Protein AF-A0A2N2RD60-F1 (afdb_monomer)

Radius of gyration: 21.31 Å; Cα contacts (8 Å, |Δi|>4): 171; chains: 1; bounding box: 40×40×61 Å

Secondary structure (DSSP, 8-state):
-TTTT-HHHHHHHHTTPPP----------PPPPPPPP-SSBEE-S-HHHHHHHHHTT-B-PPPPSSHHHHHHHPPTT---EE---TTHHHHHTT-HHHHHHHHHHHIIIIIHHHHHHBTTTBSEEEEEEEETTEEEEEEEEGGGGG-TTSPPPPHHHHHHHHHTT---

pLDDT: mean 85.83, std 12.03, range [46.44, 97.38]

Foldseek 3Di:
DPQPPDVVQVVCVVVVHHGPRDDDDDDDDDLDQDPADPFQAEEEPDVVSQVNCVSNVHHYHHADQAPVRVLVPDDPPGGYHYDDCLLVVCVVVVNPVSNVVSVVSCCVRYVVVCLVCALPSNQKDWDWDADPLGIDIDIDGSVCNPPPVDDDDPPVVVVVCSNVVPDD

Solvent-accessible surface area (backbone atoms only — not comparable to full-atom values): 10268 Å² total; per-residue (Å²): 116,83,45,66,77,29,69,69,3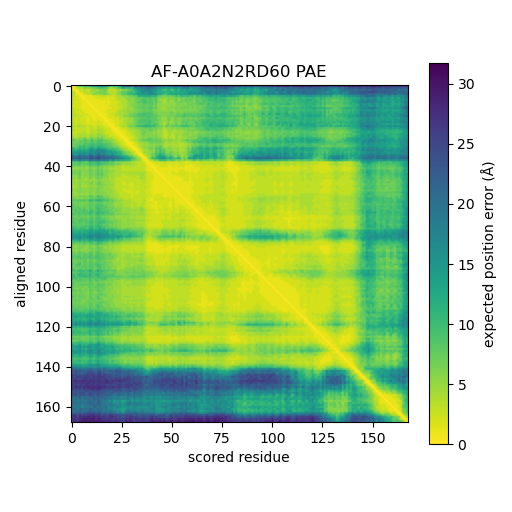1,56,51,30,46,76,72,74,38,82,65,76,58,78,84,88,86,75,90,84,74,81,85,73,89,59,69,84,71,88,42,67,26,35,28,27,82,47,68,66,61,35,51,52,23,53,71,45,74,31,51,52,50,70,49,63,90,29,48,66,56,45,67,68,74,56,60,94,89,66,46,62,44,74,59,86,61,77,60,50,62,27,58,78,68,71,33,64,67,60,33,53,52,43,49,53,48,46,39,63,38,38,54,59,54,42,68,70,33,47,48,64,87,34,57,67,49,77,50,77,50,80,52,99,54,45,72,48,75,47,80,49,46,32,74,53,78,71,52,80,82,65,77,82,77,58,67,68,59,54,55,47,36,34,67,69,68,56,85,130

Mean predicted aligned error: 8.29 Å

Sequence (168 aa):
MFLHGHPVNARRQAEGKPAVNSLWLWGGGPLAEVPAPQFSAVCSDNPLATGLALAAGIEAPPCPASLGTLLADSAPNDTPLILLDTLLPPVLYENSDDWRAAFAALERDWFVPLRAALGGKIESLTIVAPTIYGQLTWTLHGKDRWKFWRKSRPLQAMAKELAEGTPS

Nearest PDB structures (foldseek):
  4qvi-assembly1_A  TM=4.660E-01  e=9.846E+00  Thermus thermophilus
  8xgr-assembly1_R  TM=2.952E-01  e=2.947E+00  Homo sapiens
  8xvl-assembly1_R  TM=2.279E-01  e=2.595E+00  Acetivibrio thermocellus ATCC 27405

Structure (mmCIF, N/CA/C/O backbone):
data_AF-A0A2N2RD60-F1
#
_entry.id   AF-A0A2N2RD60-F1
#
loop_
_atom_site.group_PDB
_atom_site.id
_atom_site.type_symbol
_atom_site.label_atom_id
_atom_site.label_alt_id
_atom_site.label_comp_id
_atom_site.label_asym_id
_atom_site.label_entity_id
_atom_site.label_seq_id
_atom_site.pdbx_PDB_ins_code
_atom_site.Cartn_x
_atom_site.Cartn_y
_atom_site.Cartn_z
_atom_site.occupancy
_atom_site.B_iso_or_equiv
_atom_site.auth_seq_id
_atom_site.auth_comp_id
_atom_site.auth_asym_id
_atom_site.auth_atom_id
_atom_site.pdbx_PDB_model_num
ATOM 1 N N . MET A 1 1 ? 18.890 -20.045 -26.543 1.00 65.00 1 MET A N 1
ATOM 2 C CA . MET A 1 1 ? 19.043 -18.958 -25.548 1.00 65.00 1 MET A CA 1
ATOM 3 C C . MET A 1 1 ? 17.809 -18.057 -25.619 1.00 65.00 1 MET A C 1
ATOM 5 O O . MET A 1 1 ? 17.666 -17.329 -26.591 1.00 65.00 1 MET A O 1
ATOM 9 N N . PHE A 1 2 ? 16.882 -18.173 -24.660 1.00 79.06 2 PHE A N 1
ATOM 10 C CA . PHE A 1 2 ? 15.502 -17.656 -24.761 1.00 79.06 2 PHE A CA 1
ATOM 11 C C . PHE A 1 2 ? 15.397 -16.119 -24.853 1.00 79.06 2 PHE A C 1
ATOM 13 O O . PHE A 1 2 ? 14.630 -15.606 -25.660 1.00 79.06 2 PHE A O 1
ATOM 20 N N . LEU A 1 3 ? 16.209 -15.375 -24.091 1.00 86.31 3 LEU A N 1
ATOM 21 C CA . LEU A 1 3 ? 16.127 -13.905 -24.049 1.00 86.31 3 LEU A CA 1
ATOM 22 C C . LEU A 1 3 ? 16.928 -13.204 -25.157 1.00 86.31 3 LEU A C 1
ATOM 24 O O . LEU A 1 3 ? 16.567 -12.112 -25.591 1.00 86.31 3 LEU A O 1
ATOM 28 N N . HIS A 1 4 ? 18.010 -13.816 -25.638 1.00 79.44 4 HIS A N 1
ATOM 29 C CA . HIS A 1 4 ? 18.921 -13.185 -26.599 1.00 79.44 4 HIS A CA 1
ATOM 30 C C . HIS A 1 4 ? 18.263 -12.915 -27.957 1.00 79.44 4 HIS A C 1
ATOM 32 O O . HIS A 1 4 ? 18.416 -11.834 -28.509 1.00 79.44 4 HIS A O 1
ATOM 38 N N . GLY A 1 5 ? 17.507 -13.883 -28.481 1.00 84.75 5 GLY A N 1
ATOM 39 C CA . GLY A 1 5 ? 16.805 -13.760 -29.764 1.00 84.75 5 GLY A CA 1
ATOM 40 C C . GLY A 1 5 ? 15.416 -13.129 -29.663 1.00 84.75 5 GLY A C 1
ATOM 41 O O . GLY A 1 5 ? 14.647 -13.207 -30.616 1.00 84.75 5 GLY A O 1
ATOM 42 N N . HIS A 1 6 ? 15.050 -12.565 -28.509 1.00 92.19 6 HIS A N 1
ATOM 43 C CA . HIS A 1 6 ? 13.696 -12.071 -28.298 1.00 92.19 6 HIS A CA 1
ATOM 44 C C . HIS A 1 6 ? 13.433 -10.806 -29.146 1.00 92.19 6 HIS A C 1
ATOM 46 O O . HIS A 1 6 ? 14.238 -9.870 -29.083 1.00 92.19 6 HIS A O 1
ATOM 52 N N . PRO A 1 7 ? 12.302 -10.701 -29.879 1.00 94.12 7 PRO A N 1
ATOM 53 C CA . PRO A 1 7 ? 12.007 -9.555 -30.751 1.00 94.12 7 PRO A CA 1
ATOM 54 C C . PRO A 1 7 ? 12.066 -8.190 -30.051 1.00 94.12 7 PRO A C 1
ATOM 56 O O . PRO A 1 7 ? 12.450 -7.189 -30.653 1.00 94.12 7 PRO A O 1
ATOM 59 N N . VAL A 1 8 ? 11.749 -8.139 -28.750 1.00 93.88 8 VAL A N 1
ATOM 60 C CA . VAL A 1 8 ? 11.880 -6.906 -27.951 1.00 93.88 8 VAL A CA 1
ATOM 61 C C . VAL A 1 8 ? 13.337 -6.451 -27.847 1.00 93.88 8 VAL A C 1
ATOM 63 O O . VAL A 1 8 ? 13.588 -5.251 -27.924 1.00 93.88 8 VAL A O 1
ATOM 66 N N . ASN A 1 9 ? 14.296 -7.372 -27.713 1.00 94.44 9 ASN A N 1
ATOM 67 C CA . ASN A 1 9 ? 15.717 -7.025 -27.665 1.00 94.44 9 ASN A CA 1
ATOM 68 C C . ASN A 1 9 ? 16.228 -6.559 -29.029 1.00 94.44 9 ASN A C 1
ATOM 70 O O . ASN A 1 9 ? 16.928 -5.552 -29.074 1.00 94.44 9 ASN A O 1
ATOM 74 N N . ALA A 1 10 ? 15.792 -7.193 -30.123 1.00 92.88 10 ALA A N 1
ATOM 75 C CA . ALA A 1 10 ? 16.109 -6.732 -31.476 1.00 92.88 10 ALA A CA 1
ATOM 76 C C . ALA A 1 10 ? 15.610 -5.295 -31.719 1.00 92.88 10 ALA A C 1
ATOM 78 O O . ALA A 1 10 ? 16.365 -4.447 -32.190 1.00 92.88 10 ALA A O 1
ATOM 79 N N . ARG A 1 11 ? 14.368 -4.983 -31.314 1.00 95.06 11 ARG A N 1
ATOM 80 C CA . ARG A 1 11 ? 13.820 -3.618 -31.394 1.00 95.06 11 ARG A CA 1
ATOM 81 C C . ARG A 1 11 ? 14.593 -2.628 -30.519 1.00 95.06 11 ARG A C 1
ATOM 83 O O . ARG A 1 11 ? 14.941 -1.555 -30.991 1.00 95.06 11 ARG A O 1
ATOM 90 N N . ARG A 1 12 ? 14.896 -2.984 -29.264 1.00 95.25 12 ARG A N 1
ATOM 91 C CA . ARG A 1 12 ? 15.699 -2.132 -28.366 1.00 95.25 12 ARG A CA 1
ATOM 92 C C . ARG A 1 12 ? 17.058 -1.806 -28.980 1.00 95.25 12 ARG A C 1
ATOM 94 O O . ARG A 1 12 ? 17.441 -0.646 -28.986 1.00 95.25 12 ARG A O 1
ATOM 101 N N . GLN A 1 13 ? 17.739 -2.803 -29.538 1.00 94.75 13 GLN A N 1
ATOM 102 C CA . GLN A 1 13 ? 19.034 -2.620 -30.192 1.00 94.75 13 GLN A CA 1
ATOM 103 C C . GLN A 1 13 ? 18.932 -1.733 -31.437 1.00 94.75 13 GLN A C 1
ATOM 105 O O . GLN A 1 13 ? 19.771 -0.856 -31.613 1.00 94.75 13 GLN A O 1
ATOM 110 N N . ALA A 1 14 ? 17.887 -1.902 -32.256 1.00 95.88 14 ALA A N 1
ATOM 111 C CA . ALA A 1 14 ? 17.620 -1.018 -33.393 1.00 95.88 14 ALA A CA 1
ATOM 112 C C . ALA A 1 14 ? 17.364 0.442 -32.961 1.00 95.88 14 ALA A C 1
ATOM 114 O O . ALA A 1 14 ? 17.712 1.368 -33.685 1.00 95.88 14 ALA A O 1
ATOM 115 N N . GLU A 1 15 ? 16.815 0.654 -31.761 1.00 97.38 15 GLU A N 1
ATOM 116 C CA . GLU A 1 15 ? 16.635 1.969 -31.128 1.00 97.38 15 GLU A CA 1
ATOM 117 C C . GLU A 1 15 ? 17.883 2.459 -30.354 1.00 97.38 15 GLU A C 1
ATOM 119 O O . GLU A 1 15 ? 17.804 3.454 -29.634 1.00 97.38 15 GLU A O 1
ATOM 124 N N . GLY A 1 16 ? 19.023 1.759 -30.429 1.00 96.50 16 GLY A N 1
ATOM 125 C CA . GLY A 1 16 ? 20.247 2.096 -29.685 1.00 96.50 16 GLY A CA 1
ATOM 126 C C . GLY A 1 16 ? 20.179 1.832 -28.172 1.00 96.50 16 GLY A C 1
ATOM 127 O O . GLY A 1 16 ? 21.070 2.240 -27.429 1.00 96.50 16 GLY A O 1
ATOM 128 N N . LYS A 1 17 ? 19.136 1.148 -27.688 1.00 96.75 17 LYS A N 1
ATOM 129 C CA . LYS A 1 17 ? 18.953 0.782 -26.277 1.00 96.75 17 LYS A CA 1
ATOM 130 C C . LYS A 1 17 ? 19.657 -0.545 -25.962 1.00 96.75 17 LYS A C 1
ATOM 132 O O . LYS A 1 17 ? 19.640 -1.465 -26.782 1.00 96.75 17 LYS A O 1
ATOM 137 N N . PRO A 1 18 ? 20.197 -0.714 -24.742 1.00 93.88 18 PRO A N 1
ATOM 138 C CA . PRO A 1 18 ? 20.815 -1.972 -24.332 1.00 93.88 18 PRO A CA 1
ATOM 139 C C . PRO A 1 18 ? 19.789 -3.114 -24.282 1.00 93.88 18 PRO A C 1
ATOM 141 O O . PRO A 1 18 ? 18.634 -2.915 -23.878 1.00 93.88 18 PRO A O 1
ATOM 144 N N . ALA A 1 19 ? 20.217 -4.318 -24.671 1.00 94.06 19 ALA A N 1
ATOM 145 C CA . ALA A 1 19 ? 19.409 -5.531 -24.583 1.00 94.06 19 ALA A CA 1
ATOM 146 C C . ALA A 1 19 ? 19.216 -5.967 -23.120 1.00 94.06 19 ALA A C 1
ATOM 148 O O . ALA A 1 19 ? 20.125 -5.860 -22.302 1.00 94.06 19 ALA A O 1
ATOM 149 N N . VAL A 1 20 ? 18.037 -6.500 -22.805 1.00 93.12 20 VAL A N 1
ATOM 150 C CA . VAL A 1 20 ? 17.713 -7.144 -21.525 1.00 93.12 20 VAL A CA 1
ATOM 151 C C . VAL A 1 20 ? 17.772 -8.654 -21.751 1.00 93.12 20 VAL A C 1
ATOM 153 O O . VAL A 1 20 ? 16.776 -9.288 -22.095 1.00 93.12 20 VAL A O 1
ATOM 156 N N . ASN A 1 21 ? 18.974 -9.223 -21.686 1.00 92.81 21 ASN A N 1
ATOM 157 C CA . ASN A 1 21 ? 19.260 -10.600 -22.114 1.00 92.81 21 ASN A CA 1
ATOM 158 C C . ASN A 1 21 ? 19.785 -11.517 -20.995 1.00 92.81 21 ASN A C 1
ATOM 160 O O . ASN A 1 21 ? 20.110 -12.673 -21.270 1.00 92.81 21 ASN A O 1
ATOM 164 N N . SER A 1 22 ? 19.808 -11.023 -19.757 1.00 90.50 22 SER A N 1
ATOM 165 C CA . SER A 1 22 ? 20.277 -11.732 -18.566 1.00 90.50 22 SER A CA 1
ATOM 166 C C . SER A 1 22 ? 19.267 -11.578 -17.430 1.00 90.50 22 SER A C 1
ATOM 168 O O . SER A 1 22 ? 18.614 -10.541 -17.319 1.00 90.50 22 SER A O 1
ATOM 170 N N . LEU A 1 23 ? 19.151 -12.602 -16.582 1.00 91.38 23 LEU A N 1
ATOM 171 C CA . LEU A 1 23 ? 18.379 -12.556 -15.339 1.00 91.38 23 LEU A CA 1
ATOM 172 C C . LEU A 1 23 ? 19.348 -12.559 -14.160 1.00 91.38 23 LEU A C 1
ATOM 174 O O . LEU A 1 23 ? 20.214 -13.428 -14.079 1.00 91.38 23 LEU A O 1
ATOM 178 N N . TRP A 1 24 ? 19.182 -11.607 -13.246 1.00 92.44 24 TRP A N 1
ATOM 179 C CA . TRP A 1 24 ? 19.872 -11.601 -11.960 1.00 92.44 24 TRP A CA 1
ATOM 180 C C . TRP A 1 24 ? 18.899 -12.110 -10.897 1.00 92.44 24 TRP A C 1
ATOM 182 O O . TRP A 1 24 ? 18.070 -11.352 -10.399 1.00 92.44 24 TRP A O 1
ATOM 192 N N . LEU A 1 25 ? 18.941 -13.413 -10.613 1.00 93.12 25 LEU A N 1
ATOM 193 C CA . LEU A 1 25 ? 18.087 -14.034 -9.600 1.00 93.12 25 LEU A CA 1
ATOM 194 C C . LEU A 1 25 ? 18.738 -13.886 -8.224 1.00 93.12 25 LEU A C 1
ATOM 196 O O . LEU A 1 25 ? 19.900 -14.242 -8.037 1.00 93.12 25 LEU A O 1
ATOM 200 N N . TRP A 1 26 ? 17.984 -13.369 -7.262 1.00 94.50 26 TRP A N 1
ATOM 201 C CA . TRP A 1 26 ? 18.418 -13.165 -5.882 1.00 94.50 26 TRP A CA 1
ATOM 202 C C . TRP A 1 26 ? 17.211 -13.284 -4.942 1.00 94.50 26 TRP A C 1
ATOM 204 O O . TRP A 1 26 ? 16.072 -13.301 -5.404 1.00 94.50 26 TRP A O 1
ATOM 214 N N . GLY A 1 27 ? 17.454 -13.405 -3.632 1.00 88.56 27 GLY A N 1
ATOM 215 C CA . GLY A 1 27 ? 16.376 -13.511 -2.636 1.00 88.56 27 GLY A CA 1
ATOM 216 C C . GLY A 1 27 ? 15.659 -14.868 -2.608 1.00 88.56 27 GLY A C 1
ATOM 217 O O . GLY A 1 27 ? 14.515 -14.944 -2.175 1.00 88.56 27 GLY A O 1
ATOM 218 N N . GLY A 1 28 ? 16.306 -15.938 -3.081 1.00 90.56 28 GLY A N 1
ATOM 219 C CA . GLY A 1 28 ? 15.750 -17.290 -3.005 1.00 90.56 28 GLY A CA 1
ATOM 220 C C . GLY A 1 28 ? 15.679 -17.805 -1.564 1.00 90.56 28 GLY A C 1
ATOM 221 O O . GLY A 1 28 ? 16.607 -17.610 -0.782 1.00 90.56 28 GLY A O 1
ATOM 222 N N . GLY A 1 29 ? 14.594 -18.498 -1.232 1.00 89.31 29 GLY A N 1
ATOM 223 C CA . GLY A 1 29 ? 14.380 -19.118 0.071 1.00 89.31 29 GLY A CA 1
ATOM 224 C C . GLY A 1 29 ? 13.078 -19.921 0.088 1.00 89.31 29 GLY A C 1
ATOM 225 O O . GLY A 1 29 ? 12.241 -19.736 -0.800 1.00 89.31 29 GLY A O 1
ATOM 226 N N . PRO A 1 30 ? 12.904 -20.841 1.051 1.00 89.25 30 PRO A N 1
ATOM 227 C CA . PRO A 1 30 ? 11.634 -21.530 1.228 1.00 89.25 30 PRO A CA 1
ATOM 228 C C . PRO A 1 30 ? 10.556 -20.543 1.689 1.00 89.25 30 PRO A C 1
ATOM 230 O O . PRO A 1 30 ? 10.851 -19.572 2.389 1.00 89.25 30 PRO A O 1
ATOM 233 N N . LEU A 1 31 ? 9.300 -20.817 1.335 1.00 85.75 31 LEU A N 1
ATOM 234 C CA . LEU A 1 31 ? 8.177 -20.098 1.921 1.00 85.75 31 LEU A CA 1
ATOM 235 C C . LEU A 1 31 ? 8.061 -20.502 3.395 1.00 85.75 31 LEU A C 1
ATOM 237 O O . LEU A 1 31 ? 7.876 -21.681 3.698 1.00 85.75 31 LEU A O 1
ATOM 241 N N . ALA A 1 32 ? 8.223 -19.536 4.298 1.00 83.00 32 ALA A N 1
ATOM 242 C CA . ALA A 1 32 ? 8.042 -19.770 5.723 1.00 83.00 32 ALA A CA 1
ATOM 243 C C . ALA A 1 32 ? 6.562 -20.015 6.039 1.00 83.00 32 ALA A C 1
ATOM 245 O O . ALA A 1 32 ? 5.678 -19.469 5.376 1.00 83.00 32 ALA A O 1
ATOM 246 N N . GLU A 1 33 ? 6.300 -20.814 7.070 1.00 82.62 33 GLU A N 1
ATOM 247 C CA . GLU A 1 33 ? 4.950 -20.972 7.598 1.00 82.62 33 GLU A CA 1
ATOM 248 C C . GLU A 1 33 ? 4.482 -19.626 8.158 1.00 82.62 33 GLU A C 1
ATOM 250 O O . GLU A 1 33 ? 5.133 -19.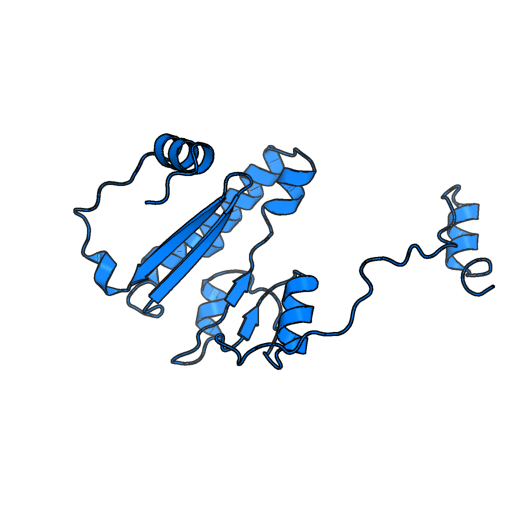035 9.027 1.00 82.62 33 GLU A O 1
ATOM 255 N N . VAL A 1 34 ? 3.388 -19.106 7.605 1.00 80.81 34 VAL A N 1
ATOM 256 C CA . VAL A 1 34 ? 2.841 -17.821 8.028 1.00 80.81 34 VAL A CA 1
ATOM 257 C C . VAL A 1 34 ? 1.861 -18.079 9.174 1.00 80.81 34 VAL A C 1
ATOM 259 O O . VAL A 1 34 ? 0.960 -18.906 9.019 1.00 80.81 34 VAL A O 1
ATOM 262 N N . PRO A 1 35 ? 2.023 -17.420 10.337 1.00 78.06 35 PRO A N 1
ATOM 263 C CA . PRO A 1 35 ? 1.094 -17.575 11.450 1.00 78.06 35 PRO A CA 1
ATOM 264 C C . PRO A 1 35 ? -0.324 -17.141 11.061 1.00 78.06 35 PRO A C 1
ATOM 266 O O . PRO A 1 35 ? -0.522 -16.409 10.091 1.00 78.06 35 PRO A O 1
ATOM 269 N N . ALA A 1 36 ? -1.306 -17.582 11.853 1.00 71.94 36 ALA A N 1
ATOM 270 C CA . ALA A 1 36 ? -2.714 -17.304 11.601 1.00 71.94 36 ALA A CA 1
ATOM 271 C C . ALA A 1 36 ? -2.969 -15.801 11.348 1.00 71.94 36 ALA A C 1
ATOM 273 O O . ALA A 1 36 ? -2.428 -14.952 12.070 1.00 71.94 36 ALA A O 1
ATOM 274 N N . PRO A 1 37 ? -3.791 -15.470 10.340 1.00 75.19 37 PRO A N 1
ATOM 275 C CA . PRO A 1 37 ? -3.984 -14.097 9.911 1.00 75.19 37 PRO A CA 1
ATOM 276 C C . PRO A 1 37 ? -4.680 -13.262 10.990 1.00 75.19 37 PRO A C 1
ATOM 278 O O . PRO A 1 37 ? -5.703 -13.658 11.543 1.00 75.19 37 PRO A O 1
ATOM 281 N N . GLN A 1 38 ? -4.111 -12.091 11.290 1.00 85.31 38 GLN A N 1
ATOM 282 C CA . GLN A 1 38 ? -4.675 -11.120 12.242 1.00 85.31 38 GLN A CA 1
ATOM 283 C C . GLN A 1 38 ? -5.587 -10.084 11.567 1.00 85.31 38 GLN A C 1
ATOM 285 O O . GLN A 1 38 ? -6.327 -9.372 12.246 1.00 85.31 38 GLN A O 1
ATOM 290 N N . PHE A 1 39 ? -5.514 -9.989 10.239 1.00 92.19 39 PHE A N 1
ATOM 291 C CA . PHE A 1 39 ? -6.211 -8.997 9.427 1.00 92.19 39 PHE A CA 1
ATOM 292 C C . PHE A 1 39 ? -7.244 -9.681 8.538 1.00 92.19 39 PHE A C 1
ATOM 294 O O . PHE A 1 39 ? -6.987 -10.776 8.035 1.00 92.19 39 PHE A O 1
ATOM 301 N N . SER A 1 40 ? -8.387 -9.028 8.319 1.00 93.31 40 SER A N 1
ATOM 302 C CA . SER A 1 40 ? -9.422 -9.542 7.410 1.00 93.31 40 SER A CA 1
ATOM 303 C C . SER A 1 40 ? -9.014 -9.444 5.935 1.00 93.31 40 SER A C 1
ATOM 305 O O . SER A 1 40 ? -9.378 -10.304 5.141 1.00 93.31 40 SER A O 1
ATOM 307 N N . ALA A 1 41 ? -8.220 -8.430 5.584 1.00 94.56 41 ALA A N 1
ATOM 308 C CA . ALA A 1 41 ? -7.654 -8.214 4.255 1.00 94.56 41 ALA A CA 1
ATOM 309 C C . ALA A 1 41 ? -6.335 -7.429 4.353 1.00 94.56 41 ALA A C 1
ATOM 311 O O . ALA A 1 41 ? -6.081 -6.751 5.353 1.00 94.56 41 ALA A O 1
ATOM 312 N N . VAL A 1 42 ? -5.512 -7.481 3.305 1.00 95.56 42 VAL A N 1
ATOM 313 C CA . VAL A 1 42 ? -4.335 -6.614 3.137 1.00 95.56 42 VAL A CA 1
ATOM 314 C C . VAL A 1 42 ? -4.488 -5.812 1.849 1.00 95.56 42 VAL A C 1
ATOM 316 O O . VAL A 1 42 ? -4.271 -6.336 0.761 1.00 95.56 42 VAL A O 1
ATOM 319 N N . CYS A 1 43 ? -4.830 -4.531 1.958 1.00 96.25 43 CYS A N 1
ATOM 320 C CA . CYS A 1 43 ? -4.998 -3.663 0.795 1.00 96.25 43 CYS A CA 1
ATOM 321 C C . CYS A 1 43 ? -3.696 -2.903 0.520 1.00 96.25 43 CYS A C 1
ATOM 323 O O . CYS A 1 43 ? -3.268 -2.071 1.330 1.00 96.25 43 CYS A O 1
ATOM 325 N N . SER A 1 44 ? -3.047 -3.192 -0.608 1.00 95.69 44 SER A N 1
ATOM 326 C CA . SER A 1 44 ? -1.801 -2.531 -1.001 1.00 95.69 44 SER A CA 1
ATOM 327 C C . SER A 1 44 ? -1.484 -2.734 -2.478 1.00 95.69 44 SER A C 1
ATOM 329 O O . SER A 1 44 ? -1.797 -3.779 -3.043 1.00 95.69 44 SER A O 1
ATOM 331 N N . ASP A 1 45 ? -0.771 -1.770 -3.059 1.00 94.44 45 ASP A N 1
ATOM 332 C CA . ASP A 1 45 ? -0.142 -1.907 -4.378 1.00 94.44 45 ASP A CA 1
ATOM 333 C C . ASP A 1 45 ? 1.313 -2.407 -4.268 1.00 94.44 45 ASP A C 1
ATOM 335 O O . ASP A 1 45 ? 2.003 -2.598 -5.273 1.00 94.44 45 ASP A O 1
ATOM 339 N N . ASN A 1 46 ? 1.798 -2.637 -3.042 1.00 95.12 46 ASN A N 1
ATOM 340 C CA . ASN A 1 46 ? 3.137 -3.135 -2.786 1.00 95.12 46 ASN A CA 1
ATOM 341 C C . ASN A 1 46 ? 3.212 -4.654 -3.039 1.00 95.12 46 ASN A C 1
ATOM 343 O O . ASN A 1 46 ? 2.595 -5.429 -2.300 1.00 95.12 46 ASN A O 1
ATOM 347 N N . PRO A 1 47 ? 4.031 -5.120 -3.999 1.00 94.44 47 PRO A N 1
ATOM 348 C CA . PRO A 1 47 ? 4.050 -6.528 -4.393 1.00 94.44 47 PRO A CA 1
ATOM 349 C C . PRO A 1 47 ? 4.507 -7.470 -3.273 1.00 94.44 47 PRO A C 1
ATOM 351 O O . PRO A 1 47 ? 4.086 -8.626 -3.242 1.00 94.44 47 PRO A O 1
ATOM 354 N N . LEU A 1 48 ? 5.346 -7.000 -2.341 1.00 92.25 48 LEU A N 1
ATOM 355 C CA . LEU A 1 48 ? 5.772 -7.805 -1.197 1.00 92.25 48 LEU A CA 1
ATOM 356 C C . LEU A 1 48 ? 4.618 -8.005 -0.210 1.00 92.25 48 LEU A C 1
ATOM 358 O O . LEU A 1 48 ? 4.394 -9.126 0.241 1.00 92.25 48 LEU A O 1
ATOM 362 N N . ALA A 1 49 ? 3.865 -6.946 0.096 1.00 93.62 49 ALA A N 1
ATOM 363 C CA . ALA A 1 49 ? 2.704 -7.038 0.979 1.00 93.62 49 ALA A CA 1
ATOM 364 C C . ALA A 1 49 ? 1.617 -7.942 0.382 1.00 93.62 49 ALA A C 1
ATOM 366 O O . ALA A 1 49 ? 1.116 -8.827 1.074 1.00 93.62 49 ALA A O 1
ATOM 367 N N . THR A 1 50 ? 1.324 -7.788 -0.914 1.00 94.94 50 THR A N 1
ATOM 368 C CA . THR A 1 50 ? 0.400 -8.667 -1.643 1.00 94.94 50 THR A CA 1
ATOM 369 C C . THR A 1 50 ? 0.872 -10.122 -1.604 1.00 94.94 50 THR A C 1
ATOM 371 O O . THR A 1 50 ? 0.093 -11.013 -1.280 1.00 94.94 50 THR A O 1
ATOM 374 N N . GLY A 1 51 ? 2.154 -10.383 -1.879 1.00 92.88 51 GLY A N 1
ATOM 375 C CA . GLY A 1 51 ? 2.713 -11.737 -1.846 1.00 92.88 51 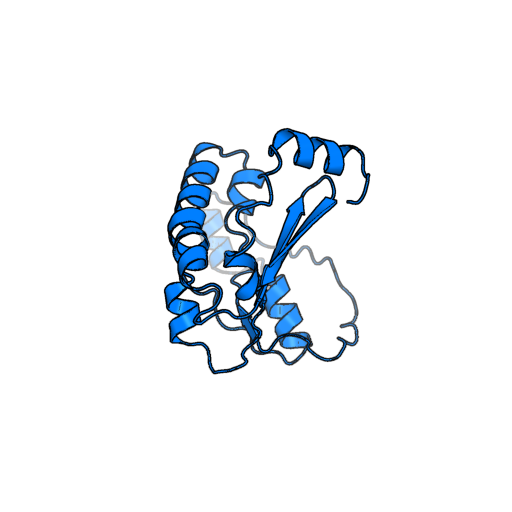GLY A CA 1
ATOM 376 C C . GLY A 1 51 ? 2.626 -12.394 -0.465 1.00 92.88 51 GLY A C 1
ATOM 377 O O . GLY A 1 51 ? 2.273 -13.569 -0.367 1.00 92.88 51 GLY A O 1
ATOM 378 N N . LEU A 1 52 ? 2.891 -11.636 0.604 1.00 91.44 52 LEU A N 1
ATOM 379 C CA . LEU A 1 52 ? 2.774 -12.117 1.984 1.00 91.44 52 LEU A CA 1
ATOM 380 C C . LEU A 1 52 ? 1.322 -12.392 2.383 1.00 91.44 52 LEU A C 1
ATOM 382 O O . LEU A 1 52 ? 1.059 -13.402 3.028 1.00 91.44 52 LEU A O 1
ATOM 386 N N . ALA A 1 53 ? 0.381 -11.539 1.973 1.00 93.31 53 ALA A N 1
ATOM 387 C CA . ALA A 1 53 ? -1.042 -11.757 2.208 1.00 93.31 53 ALA A CA 1
ATOM 388 C C . ALA A 1 53 ? -1.531 -13.045 1.531 1.00 93.31 53 ALA A C 1
ATOM 390 O O . ALA A 1 53 ? -2.138 -13.892 2.185 1.00 93.31 53 ALA A O 1
ATOM 391 N N . LEU A 1 54 ? -1.166 -13.251 0.261 1.00 92.44 54 LEU A N 1
ATOM 392 C CA . LEU A 1 54 ? -1.494 -14.473 -0.477 1.00 92.44 54 LEU A CA 1
ATOM 393 C C . LEU A 1 54 ? -0.871 -15.720 0.164 1.00 92.44 54 LEU A C 1
ATOM 395 O O . LEU A 1 54 ? -1.543 -16.741 0.296 1.00 92.44 54 LEU A O 1
ATOM 399 N N . ALA A 1 55 ? 0.386 -15.637 0.608 1.00 90.94 55 ALA A N 1
ATOM 400 C CA . ALA A 1 55 ? 1.047 -16.722 1.333 1.00 90.94 55 ALA A CA 1
ATOM 401 C C . ALA A 1 55 ? 0.377 -17.042 2.681 1.00 90.94 55 ALA A C 1
ATOM 403 O O . ALA A 1 55 ? 0.407 -18.189 3.122 1.00 90.94 55 ALA A O 1
ATOM 404 N N . ALA A 1 56 ? -0.240 -16.043 3.315 1.00 90.94 56 ALA A N 1
ATOM 405 C CA . ALA A 1 56 ? -1.003 -16.174 4.553 1.00 90.94 56 ALA A CA 1
ATOM 406 C C . ALA A 1 56 ? -2.459 -16.635 4.341 1.00 90.94 56 ALA A C 1
ATOM 408 O O . ALA A 1 56 ? -3.188 -16.809 5.317 1.00 90.94 56 ALA A O 1
ATOM 409 N N . GLY A 1 57 ? -2.912 -16.787 3.089 1.00 91.44 57 GLY A N 1
ATOM 410 C CA . GLY A 1 57 ? -4.316 -17.061 2.768 1.00 91.44 57 GLY A CA 1
ATOM 411 C C . GLY A 1 57 ? -5.264 -15.886 3.047 1.00 91.44 57 GLY A C 1
ATOM 412 O O . GLY A 1 57 ? -6.457 -16.108 3.238 1.00 91.44 57 GLY A O 1
ATOM 413 N N . ILE A 1 58 ? -4.746 -14.655 3.094 1.00 93.62 58 ILE A N 1
ATOM 414 C CA . ILE A 1 58 ? -5.514 -13.420 3.291 1.00 93.62 58 ILE A CA 1
ATOM 415 C C . ILE A 1 58 ? -5.854 -12.810 1.928 1.00 93.62 58 ILE A C 1
ATOM 417 O O . ILE A 1 58 ? -5.030 -12.817 1.010 1.00 93.62 58 ILE A O 1
ATOM 421 N N . GLU A 1 59 ? -7.052 -12.241 1.799 1.00 94.00 59 GLU A N 1
ATOM 422 C CA . GLU A 1 59 ? -7.427 -11.479 0.609 1.00 94.00 59 GLU A CA 1
ATOM 423 C C . GLU A 1 59 ? -6.532 -10.240 0.445 1.00 94.00 59 GLU A C 1
ATOM 425 O O . GLU A 1 59 ? -6.272 -9.507 1.402 1.00 94.00 59 GLU A O 1
ATOM 430 N N . ALA A 1 60 ? -6.067 -10.000 -0.782 1.00 95.44 60 ALA A N 1
ATOM 431 C CA . ALA A 1 60 ? -5.163 -8.901 -1.104 1.00 95.44 60 ALA A CA 1
ATOM 432 C C . ALA A 1 60 ? -5.753 -7.988 -2.194 1.00 95.44 60 ALA A C 1
ATOM 434 O O . ALA A 1 60 ? -5.285 -8.018 -3.338 1.00 95.44 60 ALA A O 1
ATOM 435 N N . PRO A 1 61 ? -6.822 -7.228 -1.891 1.00 94.62 61 PRO A N 1
ATOM 436 C CA . PRO A 1 61 ? -7.422 -6.325 -2.863 1.00 94.62 61 PRO A CA 1
ATOM 437 C C . PRO A 1 61 ? -6.481 -5.140 -3.173 1.00 94.62 61 PRO A C 1
ATOM 439 O O . PRO A 1 61 ? -5.580 -4.835 -2.381 1.00 94.62 61 PRO A O 1
ATOM 442 N N . PRO A 1 62 ? -6.685 -4.440 -4.305 1.00 92.94 62 PRO A N 1
ATOM 443 C CA . PRO A 1 62 ? -5.939 -3.224 -4.627 1.00 92.94 62 PRO A CA 1
ATOM 444 C C . PRO A 1 62 ? -6.023 -2.174 -3.517 1.00 92.94 62 PRO A C 1
ATOM 446 O O . PRO A 1 62 ? -7.001 -2.126 -2.761 1.00 92.94 62 PRO A O 1
ATOM 449 N N . CYS A 1 63 ? -5.020 -1.299 -3.432 1.00 94.25 63 CYS A N 1
ATOM 450 C CA . CYS A 1 63 ? -5.057 -0.224 -2.452 1.00 94.25 63 CYS A CA 1
ATOM 451 C C . CYS A 1 63 ? -6.239 0.726 -2.739 1.00 94.25 63 CYS A C 1
ATOM 453 O O . CYS A 1 63 ? -6.382 1.210 -3.867 1.00 94.25 63 CYS A O 1
ATOM 455 N N . PRO A 1 64 ? -7.111 1.022 -1.758 1.00 94.62 64 PRO A N 1
ATOM 456 C CA . PRO A 1 64 ? -8.194 1.976 -1.964 1.00 94.62 64 PRO A CA 1
ATOM 457 C C . PRO A 1 64 ? -7.631 3.384 -2.200 1.00 94.62 64 PRO A C 1
ATOM 459 O O . PRO A 1 64 ? -6.665 3.804 -1.566 1.00 94.62 64 PRO A O 1
ATOM 462 N N . ALA A 1 65 ? -8.281 4.161 -3.067 1.00 93.50 65 ALA A N 1
ATOM 463 C CA . ALA A 1 65 ? -7.828 5.516 -3.395 1.00 93.50 65 ALA A CA 1
ATOM 464 C C . ALA A 1 65 ? -7.938 6.505 -2.215 1.00 93.50 65 ALA A C 1
ATOM 466 O O . ALA A 1 65 ? -7.256 7.526 -2.189 1.00 93.50 65 ALA A O 1
ATOM 467 N N . SER A 1 66 ? -8.821 6.233 -1.252 1.00 95.50 66 SER A N 1
ATOM 468 C CA . SER A 1 66 ? -9.075 7.098 -0.097 1.00 95.50 66 SER A CA 1
ATOM 469 C C . SER A 1 66 ? -9.648 6.318 1.086 1.00 95.50 66 SER A C 1
ATOM 471 O O . SER A 1 66 ? -10.154 5.199 0.940 1.00 95.50 66 SER A O 1
ATOM 473 N N . LEU A 1 67 ? -9.691 6.955 2.258 1.00 93.81 67 LEU A N 1
ATOM 474 C CA . LEU A 1 67 ? -10.414 6.399 3.400 1.00 93.81 67 LEU A CA 1
ATOM 475 C C . LEU A 1 67 ? -11.917 6.249 3.107 1.00 93.81 67 LEU A C 1
ATOM 477 O O . LEU A 1 67 ? -12.553 5.303 3.563 1.00 93.81 67 LEU A O 1
ATOM 481 N N . GLY A 1 68 ? -12.497 7.175 2.339 1.00 93.06 68 GLY A N 1
ATOM 482 C CA . GLY A 1 68 ? -13.919 7.147 1.994 1.00 93.06 68 GLY A CA 1
ATOM 483 C C . GLY A 1 68 ? -14.306 5.900 1.199 1.00 93.06 68 GLY A C 1
ATOM 484 O O . GLY A 1 68 ? -15.313 5.274 1.517 1.00 93.06 68 GLY A O 1
ATOM 485 N N . THR A 1 69 ? -13.479 5.519 0.220 1.00 94.00 69 THR A N 1
ATOM 486 C CA . THR A 1 69 ? -13.668 4.292 -0.572 1.00 94.00 69 THR A CA 1
ATOM 487 C C . THR A 1 69 ? -13.504 3.043 0.286 1.00 94.00 69 THR A C 1
ATOM 489 O O . THR A 1 69 ? -14.357 2.167 0.238 1.00 94.00 69 THR A O 1
ATOM 492 N N . LEU A 1 70 ? -12.491 3.007 1.163 1.00 93.56 70 LEU A N 1
ATOM 493 C CA . LEU A 1 70 ? -12.310 1.891 2.095 1.00 93.56 70 LEU A CA 1
ATOM 494 C C . LEU A 1 70 ? -13.562 1.678 2.959 1.00 93.56 70 LEU A C 1
ATOM 496 O O . LEU A 1 70 ? -14.091 0.576 3.044 1.00 93.56 70 LEU A O 1
ATOM 500 N N . LEU A 1 71 ? -14.068 2.749 3.572 1.00 91.38 71 LEU A N 1
ATOM 501 C CA . LEU A 1 71 ? -15.230 2.704 4.465 1.00 91.38 71 LEU A CA 1
ATOM 502 C C . LEU A 1 71 ? -16.576 2.503 3.749 1.00 91.38 71 LEU A C 1
ATOM 504 O O . LEU A 1 71 ? -17.601 2.381 4.429 1.00 91.38 71 LEU A O 1
ATOM 508 N N . ALA A 1 72 ? -16.611 2.583 2.419 1.00 90.75 72 ALA A N 1
ATOM 509 C CA . ALA A 1 72 ? -17.792 2.262 1.624 1.00 90.75 72 ALA A CA 1
ATOM 510 C C . ALA A 1 72 ? -17.882 0.754 1.354 1.00 90.75 72 ALA A C 1
ATOM 512 O O . ALA A 1 72 ? -18.981 0.209 1.410 1.00 90.75 72 ALA A O 1
ATOM 513 N N . ASP A 1 73 ? -16.732 0.108 1.146 1.00 87.56 73 ASP A N 1
ATOM 514 C CA . ASP A 1 73 ? -16.639 -1.314 0.800 1.00 87.56 73 ASP A CA 1
ATOM 515 C C . ASP A 1 73 ? -16.455 -2.228 2.028 1.00 87.56 73 ASP A C 1
ATOM 517 O O . ASP A 1 73 ? -16.645 -3.437 1.929 1.00 87.56 73 ASP A O 1
ATOM 521 N N . SER A 1 74 ? -16.113 -1.664 3.193 1.00 87.12 74 SER A N 1
ATOM 522 C CA . SER A 1 74 ? -15.880 -2.431 4.428 1.00 87.12 74 SER A CA 1
ATOM 523 C C . SER A 1 74 ? -17.173 -2.990 5.037 1.00 87.12 74 SER A C 1
ATOM 525 O O . SER A 1 74 ? -18.164 -2.270 5.210 1.00 87.12 74 SER A O 1
ATOM 527 N N . ALA A 1 75 ? -17.131 -4.251 5.462 1.00 85.06 75 ALA A N 1
ATOM 528 C CA . ALA A 1 75 ? -18.173 -4.902 6.243 1.00 85.06 75 ALA A CA 1
ATOM 529 C C . ALA A 1 75 ? -18.045 -4.593 7.754 1.00 85.06 75 ALA A C 1
ATOM 531 O O . ALA A 1 75 ? -16.991 -4.167 8.241 1.00 85.06 75 ALA A O 1
ATOM 532 N N . PRO A 1 76 ? -19.118 -4.796 8.547 1.00 78.81 76 PRO A N 1
ATOM 533 C CA . PRO A 1 76 ? -19.036 -4.686 10.001 1.00 78.81 76 PRO A CA 1
ATOM 534 C C . PRO A 1 76 ? -17.992 -5.656 10.581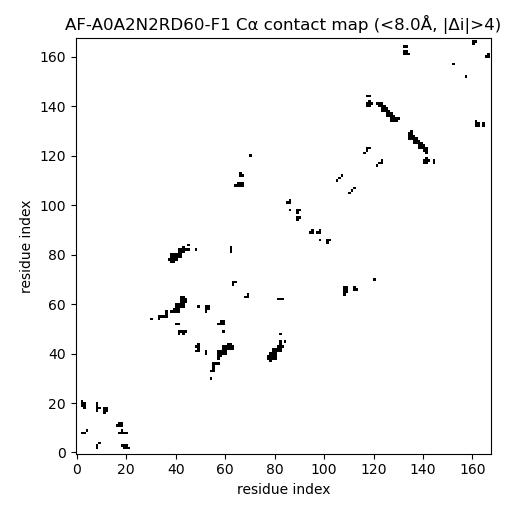 1.00 78.81 76 PRO A C 1
ATOM 536 O O . PRO A 1 76 ? -18.029 -6.844 10.277 1.00 78.81 76 PRO A O 1
ATOM 539 N N . ASN A 1 77 ? -17.133 -5.158 11.479 1.00 82.94 77 ASN A N 1
ATOM 540 C CA . ASN A 1 77 ? -16.023 -5.880 12.131 1.00 82.94 77 ASN A CA 1
ATOM 541 C C . ASN A 1 77 ? -14.810 -6.213 11.245 1.00 82.94 77 ASN A C 1
ATOM 543 O O . ASN A 1 77 ? -13.944 -6.969 11.688 1.00 82.94 77 ASN A O 1
ATOM 547 N N . ASP A 1 78 ? -14.703 -5.635 10.048 1.00 90.00 78 ASP A N 1
ATOM 548 C CA . ASP A 1 78 ? -13.485 -5.762 9.250 1.00 90.00 78 ASP A CA 1
ATOM 549 C C . ASP A 1 78 ? -12.282 -5.106 9.945 1.00 90.00 78 ASP A C 1
ATOM 551 O O . ASP A 1 78 ? -12.357 -3.993 10.475 1.00 90.00 78 ASP A O 1
ATOM 555 N N . THR A 1 79 ? -11.143 -5.797 9.900 1.00 92.44 79 THR A N 1
ATOM 556 C CA . THR A 1 79 ? -9.850 -5.343 10.426 1.00 92.44 79 THR A CA 1
ATOM 557 C C . THR A 1 79 ? -8.784 -5.367 9.324 1.00 92.44 79 THR A C 1
ATOM 559 O O . THR A 1 79 ? -7.810 -6.121 9.415 1.00 92.44 79 THR A O 1
ATOM 562 N N . PRO A 1 80 ? -8.945 -4.578 8.244 1.00 94.62 80 PRO A N 1
ATOM 563 C CA . PRO A 1 80 ? -8.013 -4.612 7.130 1.00 94.62 80 PRO A CA 1
ATOM 564 C C . PRO A 1 80 ? -6.691 -3.934 7.503 1.00 94.62 80 PRO A C 1
ATOM 566 O O . PRO A 1 80 ? -6.662 -2.913 8.197 1.00 94.62 80 PRO A O 1
ATOM 569 N N . LEU A 1 81 ? -5.588 -4.472 6.988 1.00 95.19 81 LEU A N 1
ATOM 570 C CA . LEU A 1 81 ? -4.297 -3.796 6.960 1.00 95.19 81 LEU A CA 1
ATOM 571 C C . LEU A 1 81 ? -4.186 -2.996 5.663 1.00 95.19 81 LEU A C 1
ATOM 573 O O . LEU A 1 81 ? -4.253 -3.564 4.576 1.00 95.19 81 LEU A O 1
ATOM 577 N N . ILE A 1 82 ? -3.958 -1.690 5.776 1.00 96.00 82 ILE A N 1
ATOM 578 C CA . ILE A 1 82 ? -3.689 -0.823 4.627 1.00 96.00 82 ILE A CA 1
ATOM 579 C C . ILE A 1 82 ? -2.215 -0.433 4.642 1.00 96.00 82 ILE A C 1
ATOM 581 O O . ILE A 1 82 ? -1.747 0.163 5.615 1.00 96.00 82 ILE A O 1
ATOM 585 N N . LEU A 1 83 ? -1.492 -0.729 3.562 1.00 95.81 83 LEU A N 1
ATOM 586 C CA . LEU A 1 83 ? -0.109 -0.287 3.390 1.00 95.81 83 LEU A CA 1
ATOM 587 C C . LEU A 1 83 ? -0.040 0.817 2.333 1.00 95.81 83 LEU A C 1
ATOM 589 O O . LEU A 1 83 ? -0.225 0.560 1.144 1.00 95.81 83 LEU A O 1
ATOM 593 N N . LEU A 1 84 ? 0.268 2.030 2.797 1.00 95.38 84 LEU A N 1
ATOM 594 C CA . LEU A 1 84 ? 0.466 3.221 1.976 1.00 95.38 84 LEU A CA 1
ATOM 595 C C . LEU A 1 84 ? 1.964 3.526 1.880 1.00 95.38 84 LEU A C 1
ATOM 597 O O . LEU A 1 84 ? 2.569 3.991 2.844 1.00 95.38 84 LEU A O 1
ATOM 601 N N . ASP A 1 85 ? 2.563 3.282 0.718 1.00 93.19 85 ASP A N 1
ATOM 602 C CA . ASP A 1 85 ? 3.985 3.520 0.441 1.00 93.19 85 ASP A CA 1
ATOM 603 C C . ASP A 1 85 ? 4.217 4.663 -0.563 1.00 93.19 85 ASP A C 1
ATOM 605 O O . ASP A 1 85 ? 5.327 4.859 -1.050 1.00 93.19 85 ASP A O 1
ATOM 609 N N . THR A 1 86 ? 3.199 5.493 -0.809 1.00 93.06 86 THR A N 1
ATOM 610 C CA . THR A 1 86 ? 3.235 6.617 -1.766 1.00 93.06 86 THR A CA 1
ATOM 611 C C . THR A 1 86 ? 4.318 7.657 -1.471 1.00 93.06 86 THR A C 1
ATOM 613 O O . THR A 1 86 ? 4.783 8.340 -2.382 1.00 93.06 86 THR A O 1
ATOM 616 N N . LEU A 1 87 ? 4.752 7.774 -0.212 1.00 92.62 87 LEU A N 1
ATOM 617 C CA . LEU A 1 87 ? 5.841 8.668 0.190 1.00 92.62 87 LEU A CA 1
ATOM 618 C C . LEU A 1 87 ? 7.235 8.067 -0.036 1.00 92.62 87 LEU A C 1
ATOM 620 O O . LEU A 1 87 ? 8.212 8.811 -0.015 1.00 92.62 87 LEU A O 1
ATOM 624 N N . LEU A 1 88 ? 7.357 6.753 -0.246 1.00 91.38 88 LEU A N 1
ATOM 625 C CA . LEU A 1 88 ? 8.653 6.084 -0.352 1.00 91.38 88 LEU A CA 1
ATOM 626 C C . LEU A 1 88 ? 9.398 6.433 -1.656 1.00 91.38 88 LEU A C 1
ATOM 628 O O . LEU A 1 88 ? 10.556 6.843 -1.554 1.00 91.38 88 LEU A O 1
ATOM 632 N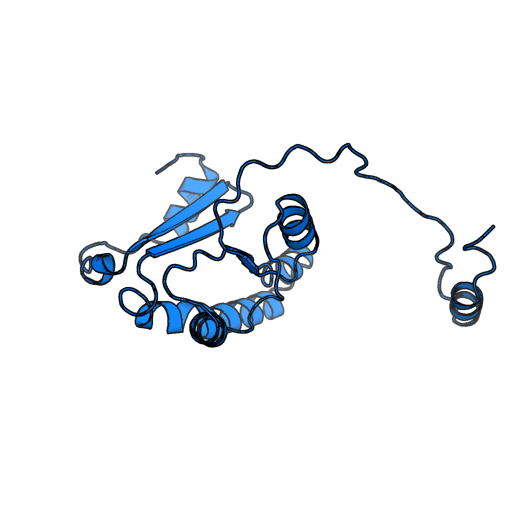 N . PRO A 1 89 ? 8.794 6.348 -2.862 1.00 92.94 89 PRO A N 1
ATOM 633 C CA . PRO A 1 89 ? 9.485 6.715 -4.096 1.00 92.94 89 PRO A CA 1
ATOM 634 C C . PRO A 1 89 ? 10.093 8.129 -4.085 1.00 92.94 89 PRO A C 1
ATOM 636 O O . PRO A 1 89 ? 11.288 8.239 -4.357 1.00 92.94 89 PRO A O 1
ATOM 639 N N . PRO A 1 90 ? 9.366 9.211 -3.731 1.00 94.06 90 PRO A N 1
ATOM 640 C CA . PRO A 1 90 ? 9.961 10.545 -3.749 1.00 94.06 90 PRO A CA 1
ATOM 641 C C . PRO A 1 90 ? 11.075 10.722 -2.706 1.00 94.06 90 PRO A C 1
ATOM 643 O O . PRO A 1 90 ? 11.996 11.493 -2.953 1.00 94.06 90 PRO A O 1
ATOM 646 N N . VAL A 1 91 ? 11.064 9.979 -1.587 1.00 90.62 91 VAL A N 1
ATOM 647 C CA . VAL A 1 91 ? 12.203 9.948 -0.645 1.00 90.62 91 VAL A CA 1
ATOM 648 C C . VAL A 1 91 ? 13.428 9.292 -1.282 1.00 90.62 91 VAL A C 1
ATOM 650 O O . VAL A 1 91 ? 14.519 9.847 -1.202 1.00 90.62 91 VAL A O 1
ATOM 653 N N . LEU A 1 92 ? 13.262 8.132 -1.928 1.00 91.25 92 LEU A N 1
ATOM 654 C CA . LEU A 1 92 ? 14.371 7.381 -2.535 1.00 91.25 92 LEU A CA 1
ATOM 655 C C . LEU A 1 92 ? 15.044 8.125 -3.694 1.00 91.25 92 LEU A C 1
ATOM 657 O O . LEU A 1 92 ? 16.223 7.905 -3.956 1.00 91.25 92 LEU A O 1
ATOM 661 N N . TYR A 1 93 ? 14.296 8.988 -4.381 1.00 92.88 93 TYR A N 1
ATOM 662 C CA . TYR A 1 93 ? 14.796 9.819 -5.477 1.00 92.88 93 TYR A CA 1
ATOM 663 C C . TYR A 1 93 ? 15.064 11.275 -5.066 1.00 92.88 93 TYR A C 1
ATOM 665 O O . TYR A 1 93 ? 15.259 12.116 -5.940 1.00 92.88 93 TYR A O 1
ATOM 673 N N . GLU A 1 94 ? 15.065 11.577 -3.761 1.00 92.00 94 GLU A N 1
ATOM 674 C CA . GLU A 1 94 ? 15.349 12.908 -3.196 1.00 92.00 94 GLU A CA 1
ATOM 675 C C . GLU A 1 94 ? 14.497 14.045 -3.804 1.00 92.00 94 GLU A C 1
ATOM 677 O O . GLU A 1 94 ? 14.920 15.198 -3.902 1.00 92.00 94 GLU A O 1
ATOM 682 N N . ASN A 1 95 ? 13.262 13.733 -4.205 1.00 94.25 95 ASN A N 1
ATOM 683 C CA . ASN A 1 95 ? 12.357 14.672 -4.856 1.00 94.25 95 ASN A CA 1
ATOM 684 C C . ASN A 1 95 ? 11.411 15.315 -3.833 1.00 94.25 95 ASN A C 1
ATOM 686 O O . ASN A 1 95 ? 10.358 14.773 -3.486 1.00 94.25 95 ASN A O 1
ATOM 690 N N . SER A 1 96 ? 11.798 16.491 -3.343 1.00 93.19 96 SER A N 1
ATOM 691 C CA . SER A 1 96 ? 11.064 17.216 -2.303 1.00 93.19 96 SER A CA 1
ATOM 692 C C . SER A 1 96 ? 9.701 17.744 -2.761 1.00 93.19 96 SER A C 1
ATOM 694 O O . SER A 1 96 ? 8.764 17.764 -1.959 1.00 93.19 96 SER A O 1
ATOM 696 N N . ASP A 1 97 ? 9.556 18.146 -4.024 1.00 95.94 97 ASP A N 1
ATOM 697 C CA . ASP A 1 97 ? 8.297 18.681 -4.551 1.00 95.94 97 ASP A CA 1
ATOM 698 C C . ASP A 1 97 ? 7.239 17.582 -4.678 1.00 95.94 97 ASP A C 1
ATOM 700 O O . ASP A 1 97 ? 6.126 17.736 -4.159 1.00 95.94 97 ASP A O 1
ATOM 704 N N . ASP A 1 98 ? 7.611 16.439 -5.261 1.00 95.69 98 ASP A N 1
ATOM 705 C CA . ASP A 1 98 ? 6.727 15.273 -5.355 1.00 95.69 98 ASP A CA 1
ATOM 706 C C . ASP A 1 98 ? 6.390 14.728 -3.967 1.00 95.69 98 ASP A C 1
ATOM 708 O O . ASP A 1 98 ? 5.243 14.360 -3.709 1.00 95.69 98 ASP A O 1
ATOM 712 N N . TRP A 1 99 ? 7.350 14.742 -3.035 1.00 95.19 99 TRP A N 1
ATOM 713 C CA . TRP A 1 99 ? 7.091 14.355 -1.650 1.00 95.19 99 TRP A CA 1
ATOM 714 C C . TRP A 1 99 ? 6.023 15.243 -1.002 1.00 95.19 99 TRP A C 1
ATOM 716 O O . TRP A 1 99 ? 5.074 14.738 -0.400 1.00 95.19 99 TRP A O 1
ATOM 726 N N . ARG A 1 100 ? 6.133 16.571 -1.149 1.00 95.81 100 ARG A N 1
ATOM 727 C CA . ARG A 1 100 ? 5.154 17.521 -0.592 1.00 95.81 100 ARG A CA 1
ATOM 728 C C . ARG A 1 100 ? 3.775 17.339 -1.220 1.00 95.81 100 ARG A C 1
ATOM 730 O O . ARG A 1 100 ? 2.775 17.408 -0.504 1.00 95.81 100 ARG A O 1
ATOM 737 N N . ALA A 1 101 ? 3.714 17.102 -2.529 1.00 96.75 101 ALA A N 1
ATOM 738 C CA . ALA A 1 101 ? 2.464 16.838 -3.233 1.00 96.75 101 ALA A CA 1
ATOM 739 C C . ALA A 1 101 ? 1.814 15.523 -2.768 1.00 96.75 101 ALA A C 1
ATOM 741 O O . ALA A 1 101 ? 0.622 15.506 -2.450 1.00 96.75 101 ALA A O 1
ATOM 742 N N . ALA A 1 102 ? 2.597 14.446 -2.655 1.00 95.56 102 ALA A N 1
ATOM 743 C CA . ALA A 1 102 ? 2.136 13.150 -2.166 1.00 95.56 102 ALA A CA 1
ATOM 744 C C . ALA A 1 102 ? 1.652 13.229 -0.710 1.00 95.56 102 ALA A C 1
ATOM 746 O O . ALA A 1 102 ? 0.594 12.693 -0.380 1.00 95.56 102 ALA A O 1
ATOM 747 N N . PHE A 1 103 ? 2.361 13.965 0.150 1.00 95.06 103 PHE A N 1
ATOM 748 C CA . PHE A 1 103 ? 1.945 14.191 1.534 1.00 95.06 103 PHE A CA 1
ATOM 749 C C . PHE A 1 103 ? 0.631 14.977 1.621 1.00 95.06 103 PHE A C 1
ATOM 751 O O . PHE A 1 103 ? -0.262 14.606 2.379 1.00 95.06 103 PHE A O 1
ATOM 758 N N . ALA A 1 104 ? 0.466 16.029 0.813 1.00 96.25 104 ALA A N 1
ATOM 759 C CA . ALA A 1 104 ? -0.784 16.785 0.765 1.00 96.25 104 ALA A CA 1
ATOM 760 C C . ALA A 1 104 ? -1.972 15.932 0.276 1.00 96.25 104 ALA A C 1
ATOM 762 O O . ALA A 1 104 ? -3.092 16.105 0.758 1.00 96.25 104 ALA A O 1
ATOM 763 N N . ALA A 1 105 ? -1.741 15.005 -0.661 1.00 96.06 105 ALA A N 1
ATOM 764 C CA . ALA A 1 105 ? -2.754 14.046 -1.092 1.00 96.06 105 ALA A CA 1
ATOM 765 C C . ALA A 1 105 ? -3.118 13.060 0.027 1.00 96.06 105 ALA A C 1
ATOM 767 O O . ALA A 1 105 ? -4.298 12.881 0.319 1.00 96.06 105 ALA A O 1
ATOM 768 N N . LEU A 1 106 ? -2.118 12.503 0.715 1.00 94.81 106 LEU A N 1
ATOM 769 C CA . LEU A 1 106 ? -2.321 11.621 1.864 1.00 94.81 106 LEU A CA 1
ATOM 770 C C . LEU A 1 106 ? -3.133 12.310 2.973 1.00 94.81 106 LEU A C 1
ATOM 772 O O . LEU A 1 106 ? -4.100 11.746 3.479 1.00 94.81 106 LEU A O 1
ATOM 776 N N . GLU A 1 107 ? -2.800 13.557 3.308 1.00 93.50 107 GLU A N 1
ATOM 777 C CA . GLU A 1 107 ? -3.545 14.346 4.293 1.00 93.50 107 GLU A CA 1
ATOM 778 C C . GLU A 1 107 ? -5.018 14.502 3.889 1.00 93.50 107 GLU A C 1
ATOM 780 O O . GLU A 1 107 ? -5.918 14.213 4.678 1.00 93.50 107 GLU A O 1
ATOM 785 N N . ARG A 1 108 ? -5.274 14.912 2.642 1.00 95.19 108 ARG A N 1
ATOM 786 C CA . ARG A 1 108 ? -6.626 15.151 2.120 1.00 95.19 108 ARG A CA 1
ATOM 787 C C . ARG A 1 108 ? -7.466 13.875 2.059 1.00 95.19 108 ARG A C 1
ATOM 789 O O . ARG A 1 108 ? -8.626 13.899 2.466 1.00 95.19 108 ARG A O 1
ATOM 796 N N . ASP A 1 109 ? -6.900 12.793 1.535 1.00 95.88 109 ASP A N 1
ATOM 797 C CA . ASP A 1 109 ? -7.657 11.595 1.159 1.00 95.88 109 ASP A CA 1
ATOM 798 C C . ASP A 1 109 ? -7.749 10.578 2.310 1.00 95.88 109 ASP A C 1
ATOM 800 O O . ASP A 1 109 ? -8.671 9.755 2.343 1.00 95.88 109 ASP A O 1
ATOM 804 N N . TRP A 1 110 ? -6.830 10.660 3.281 1.00 93.00 110 TRP A N 1
ATOM 805 C CA . TRP A 1 110 ? -6.749 9.736 4.410 1.00 93.00 110 TRP A CA 1
ATOM 806 C C . TRP A 1 110 ? -6.897 10.416 5.765 1.00 93.00 110 TRP A C 1
ATOM 808 O O . TRP A 1 110 ? -7.829 10.082 6.492 1.00 93.00 110 TRP A O 1
ATOM 818 N N . PHE A 1 111 ? -6.029 11.360 6.135 1.00 90.25 111 PHE A N 1
ATOM 819 C CA . PHE A 1 111 ? -5.971 11.851 7.522 1.00 90.25 111 PHE A CA 1
ATOM 820 C C . PHE A 1 111 ? -7.105 12.814 7.899 1.00 90.25 111 PHE A C 1
ATOM 822 O O . PHE A 1 111 ? -7.706 12.672 8.969 1.00 90.25 111 PHE A O 1
ATOM 829 N N . VAL A 1 112 ? -7.471 13.741 7.012 1.00 90.12 112 VAL A N 1
ATOM 830 C CA . VAL A 1 112 ? -8.610 14.651 7.206 1.00 90.12 112 VAL A CA 1
ATOM 831 C C . VAL A 1 112 ? -9.925 13.883 7.424 1.00 90.12 112 VAL A C 1
ATOM 833 O O . VAL A 1 112 ? -10.582 14.131 8.445 1.00 90.12 112 VAL A O 1
ATOM 836 N N . PRO A 1 113 ? -10.333 12.932 6.554 1.00 91.31 113 PRO A N 1
ATOM 837 C CA . PRO A 1 113 ? -11.568 12.177 6.769 1.00 91.31 113 PRO A CA 1
ATOM 838 C C . PRO A 1 113 ? -11.488 11.227 7.973 1.00 91.31 113 PRO A C 1
ATOM 840 O O . PRO A 1 113 ? -12.516 10.947 8.596 1.00 91.31 113 PRO A O 1
ATOM 843 N N . LEU A 1 114 ? -10.288 10.783 8.368 1.00 87.88 114 LEU A N 1
ATOM 844 C CA . LEU A 1 114 ? -10.090 9.896 9.519 1.00 87.88 114 LEU A CA 1
ATOM 845 C C . LEU A 1 114 ? -10.617 10.493 10.818 1.00 87.88 114 LEU A C 1
ATOM 847 O O . LEU A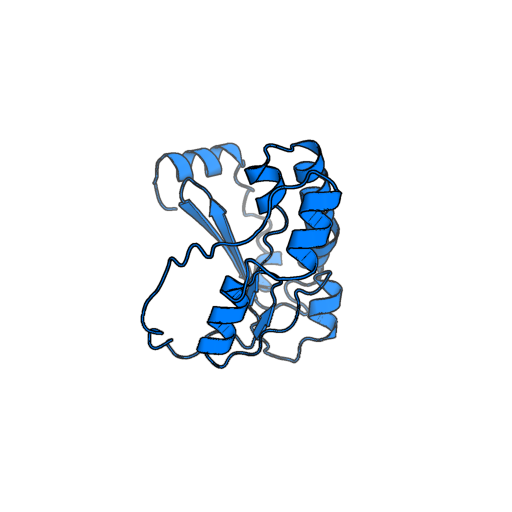 1 114 ? -11.266 9.808 11.610 1.00 87.88 114 LEU A O 1
ATOM 851 N N . ARG A 1 115 ? -10.395 11.795 11.011 1.00 81.19 115 ARG A N 1
ATOM 852 C CA . ARG A 1 115 ? -10.870 12.517 12.193 1.00 81.19 115 ARG A CA 1
ATOM 853 C C . ARG A 1 115 ? -12.394 12.466 12.331 1.00 81.19 115 ARG A C 1
ATOM 855 O O . ARG A 1 115 ? -12.891 12.395 13.453 1.00 81.19 115 ARG A O 1
ATOM 862 N N . ALA A 1 116 ? -13.122 12.509 11.216 1.00 84.06 116 ALA A N 1
ATOM 863 C CA . ALA A 1 116 ? -14.581 12.423 11.207 1.00 84.06 116 ALA A CA 1
ATOM 864 C C . ALA A 1 116 ? -15.081 10.976 11.362 1.00 84.06 116 ALA A C 1
ATOM 866 O O . ALA A 1 116 ? -16.109 10.745 11.998 1.00 84.06 116 ALA A O 1
ATOM 867 N N . ALA A 1 117 ? -14.355 10.003 10.805 1.00 86.44 117 ALA A N 1
ATOM 868 C CA . ALA A 1 117 ? -14.729 8.591 10.847 1.00 86.44 117 ALA A CA 1
ATOM 869 C C . ALA A 1 117 ? -14.471 7.922 12.212 1.00 86.44 117 ALA A C 1
ATOM 871 O O . ALA A 1 117 ? -15.175 6.970 12.573 1.00 86.44 117 ALA A O 1
ATOM 872 N N . LEU A 1 118 ? -13.490 8.416 12.976 1.00 84.44 118 LEU A N 1
ATOM 873 C CA . LEU A 1 118 ? -13.113 7.861 14.275 1.00 84.44 118 LEU A CA 1
ATOM 874 C C . LEU A 1 118 ? -14.269 7.956 15.286 1.00 84.44 118 LEU A C 1
ATOM 876 O O . LEU A 1 118 ? -14.870 9.011 15.489 1.00 84.44 118 LEU A O 1
ATOM 880 N N . GLY A 1 119 ? -14.595 6.835 15.929 1.00 76.31 119 GLY A N 1
ATOM 881 C CA . GLY A 1 119 ? -15.722 6.667 16.849 1.00 76.31 119 GLY A CA 1
ATOM 882 C C . GLY A 1 119 ? -17.110 6.740 16.206 1.00 76.31 119 GLY A C 1
ATOM 883 O O . GLY A 1 119 ? -18.102 6.882 16.923 1.00 76.31 119 GLY A O 1
ATOM 884 N N . GLY A 1 120 ? -17.169 6.691 14.876 1.00 84.25 120 GLY A N 1
ATOM 885 C CA . GLY A 1 120 ? -18.356 6.346 14.103 1.00 84.25 120 GLY A CA 1
ATOM 886 C C . GLY A 1 120 ? -18.114 5.014 13.401 1.00 84.25 120 GLY A C 1
ATOM 887 O O . GLY A 1 120 ? -18.245 3.962 14.014 1.00 84.25 120 GLY A O 1
ATOM 888 N N . LYS A 1 121 ? -17.709 5.076 12.128 1.00 85.25 121 LYS A N 1
ATOM 889 C CA . LYS A 1 121 ? -17.400 3.890 11.312 1.00 85.25 121 LYS A CA 1
ATOM 890 C C . LYS A 1 121 ? -16.105 3.177 11.719 1.00 85.25 121 LYS A C 1
ATOM 892 O O . LYS A 1 121 ? -15.958 2.001 11.428 1.00 85.25 121 LYS A O 1
ATOM 897 N N . ILE A 1 122 ? -15.174 3.882 12.366 1.00 88.06 122 ILE A N 1
ATOM 898 C CA . ILE A 1 122 ? -13.901 3.318 12.831 1.00 88.06 122 ILE A CA 1
ATOM 899 C C . ILE A 1 122 ? -13.908 3.295 14.356 1.00 88.06 122 ILE A C 1
ATOM 901 O O . ILE A 1 122 ? -13.842 4.351 14.991 1.00 88.06 122 ILE A O 1
ATOM 905 N N . GLU A 1 123 ? -13.970 2.110 14.959 1.00 86.94 123 GLU A N 1
ATOM 906 C CA . GLU A 1 123 ? -13.885 1.976 16.417 1.00 86.94 123 GLU A CA 1
ATOM 907 C C . GLU A 1 123 ? -12.451 2.164 16.925 1.00 86.94 123 GLU A C 1
ATOM 909 O O . GLU A 1 123 ? -12.228 2.882 17.903 1.00 86.94 123 GLU A O 1
ATOM 914 N N . SER A 1 124 ? -11.479 1.551 16.252 1.00 87.75 124 SER A N 1
ATOM 915 C CA . SER A 1 124 ? -10.060 1.642 16.587 1.00 87.75 124 SER A CA 1
ATOM 916 C C . SER A 1 124 ? -9.198 1.697 15.338 1.00 87.75 124 SER A C 1
ATOM 918 O O . SER A 1 124 ? -9.515 1.065 14.334 1.00 87.75 124 SER A O 1
ATOM 920 N N . LEU A 1 125 ? -8.082 2.408 15.429 1.00 90.00 125 LEU A N 1
ATOM 921 C CA . LEU A 1 125 ? -7.080 2.520 14.384 1.00 90.00 125 LEU A CA 1
ATOM 922 C C . LEU A 1 125 ? -5.691 2.430 15.001 1.00 90.00 125 LEU A C 1
ATOM 924 O O . LEU A 1 125 ? -5.406 3.129 15.972 1.00 90.00 125 LEU A O 1
ATOM 928 N N . THR A 1 126 ? -4.814 1.654 14.376 1.00 91.44 126 THR A N 1
ATOM 929 C CA . THR A 1 126 ? -3.379 1.693 14.657 1.00 91.44 126 THR A CA 1
ATOM 930 C C . THR A 1 126 ? -2.652 2.223 13.429 1.00 91.44 126 THR A C 1
ATOM 932 O O . THR A 1 126 ? -2.741 1.635 12.357 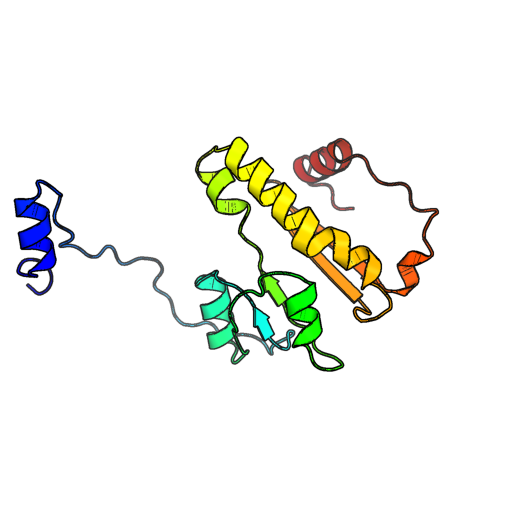1.00 91.44 126 THR A O 1
ATOM 935 N N . ILE A 1 127 ? -1.938 3.337 13.584 1.00 90.81 127 ILE A N 1
ATOM 936 C CA . ILE A 1 127 ? -1.059 3.901 12.558 1.00 90.81 127 ILE A CA 1
ATOM 937 C C . ILE A 1 127 ? 0.366 3.483 12.894 1.00 90.81 127 ILE A C 1
ATOM 939 O O . ILE A 1 127 ? 0.858 3.795 13.980 1.00 90.81 127 ILE A O 1
ATOM 943 N N . VAL A 1 128 ? 1.023 2.808 11.953 1.00 91.62 128 VAL A N 1
ATOM 944 C CA . VAL A 1 128 ? 2.432 2.425 12.047 1.00 91.62 128 VAL A CA 1
ATOM 945 C C . VAL A 1 128 ? 3.215 3.198 10.992 1.00 91.62 128 VAL A C 1
ATOM 947 O O . VAL A 1 128 ? 2.935 3.076 9.803 1.00 91.62 128 VAL A O 1
ATOM 950 N N . ALA A 1 129 ? 4.190 3.992 11.425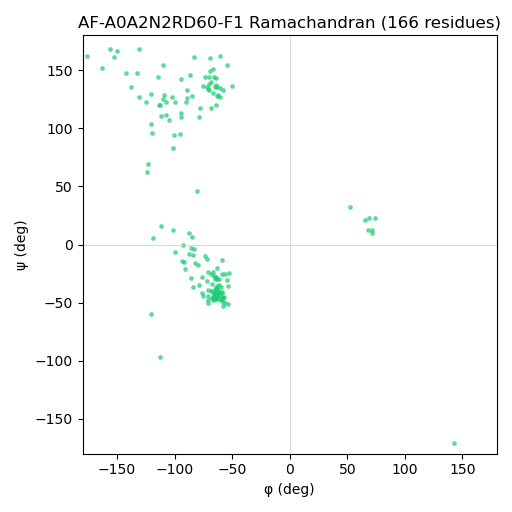 1.00 89.88 129 ALA A N 1
ATOM 951 C CA . ALA A 1 129 ? 5.083 4.746 10.554 1.00 89.88 129 ALA A CA 1
ATOM 952 C C . ALA A 1 129 ? 6.538 4.312 10.806 1.00 89.88 129 ALA A C 1
ATOM 954 O O . ALA A 1 129 ? 7.169 4.791 11.757 1.00 89.88 129 ALA A O 1
ATOM 955 N N . PRO A 1 130 ? 7.075 3.381 9.999 1.00 86.06 130 PRO A N 1
ATOM 956 C CA . PRO A 1 130 ? 8.482 3.018 10.060 1.00 86.06 130 PRO A CA 1
ATOM 957 C C . PRO A 1 130 ? 9.352 4.164 9.528 1.00 86.06 130 PRO A C 1
ATOM 959 O O . PRO A 1 130 ? 9.042 4.799 8.522 1.00 86.06 130 PRO A O 1
ATOM 962 N N . THR A 1 131 ? 10.461 4.423 10.210 1.00 81.38 131 THR A N 1
ATOM 963 C CA . THR A 1 131 ? 11.472 5.423 9.850 1.00 81.38 131 THR A CA 1
ATOM 964 C C . THR A 1 131 ? 12.858 4.785 9.902 1.00 81.38 131 THR A C 1
ATOM 966 O O . THR A 1 131 ? 13.033 3.708 10.472 1.00 81.38 131 THR A O 1
ATOM 969 N N . ILE A 1 132 ? 13.873 5.478 9.382 1.00 79.81 132 ILE A N 1
ATOM 970 C CA . ILE A 1 132 ? 15.272 5.031 9.496 1.00 79.81 132 ILE A CA 1
ATOM 971 C C . ILE A 1 132 ? 15.777 4.969 10.948 1.00 79.81 132 ILE A C 1
ATOM 973 O O . ILE A 1 132 ? 16.758 4.286 11.219 1.00 79.81 132 ILE A O 1
ATOM 977 N N . TYR A 1 133 ? 15.117 5.671 11.873 1.00 79.06 133 TYR A N 1
ATOM 978 C CA . TYR A 1 133 ? 15.501 5.742 13.284 1.00 79.06 133 TYR A CA 1
ATOM 979 C C . TYR A 1 133 ? 14.676 4.803 14.175 1.00 79.06 133 TYR A C 1
ATOM 981 O O . TYR A 1 133 ? 14.959 4.670 15.358 1.00 79.06 133 TYR A O 1
ATOM 989 N N . GLY A 1 134 ? 13.650 4.148 13.630 1.00 81.38 134 GLY A N 1
ATOM 990 C CA . GLY A 1 134 ? 12.745 3.296 14.397 1.00 81.38 134 GLY A CA 1
ATOM 991 C C . GLY A 1 134 ? 11.302 3.403 13.928 1.00 81.38 134 GLY A C 1
ATOM 992 O O . GLY A 1 134 ? 11.004 4.009 12.900 1.00 81.38 134 GLY A O 1
ATOM 993 N N . GLN A 1 135 ? 10.390 2.812 14.692 1.00 84.44 135 GLN A N 1
ATOM 994 C CA . GLN A 1 135 ? 8.974 2.746 14.350 1.00 84.44 135 GLN A CA 1
ATOM 995 C C . GLN A 1 135 ? 8.147 3.634 15.277 1.00 84.44 135 GLN A C 1
ATOM 997 O O . GLN A 1 135 ? 8.159 3.458 16.494 1.00 84.44 135 GLN A O 1
ATOM 1002 N N . LEU A 1 136 ? 7.362 4.537 14.695 1.00 84.31 136 LEU A N 1
ATOM 1003 C CA . LEU A 1 136 ? 6.297 5.225 15.413 1.00 84.31 136 LEU A CA 1
ATOM 1004 C C . LEU A 1 136 ? 5.010 4.416 15.312 1.00 84.31 136 LEU A C 1
ATOM 1006 O O . LEU A 1 136 ? 4.631 3.971 14.230 1.00 84.31 136 LEU A O 1
ATOM 1010 N N . THR A 1 137 ? 4.338 4.229 16.445 1.00 85.94 137 THR A N 1
ATOM 1011 C CA . THR A 1 137 ? 3.043 3.549 16.504 1.00 85.94 137 THR A CA 1
ATOM 1012 C C . THR A 1 137 ? 2.066 4.388 17.311 1.00 85.94 137 THR A C 1
ATOM 1014 O O . THR A 1 137 ? 2.353 4.762 18.448 1.00 85.94 137 THR A O 1
ATOM 1017 N N . TRP A 1 138 ? 0.900 4.667 16.735 1.00 84.25 138 TRP A N 1
ATOM 1018 C CA . TRP A 1 138 ? -0.189 5.356 17.419 1.00 84.25 138 TRP A CA 1
ATOM 1019 C C . TRP A 1 138 ? -1.457 4.523 17.347 1.00 84.25 138 TRP A C 1
ATOM 1021 O O . TRP A 1 138 ? -1.948 4.244 16.257 1.00 84.25 138 TRP A O 1
ATOM 1031 N N . THR A 1 139 ? -2.018 4.187 18.505 1.00 85.38 139 THR A N 1
ATOM 1032 C CA . THR A 1 139 ? -3.346 3.577 18.601 1.00 85.38 139 THR A CA 1
ATOM 1033 C C . THR A 1 139 ? -4.357 4.631 19.032 1.00 85.38 139 THR A C 1
ATOM 1035 O O . THR A 1 139 ? -4.167 5.328 20.031 1.00 85.38 139 THR A O 1
ATOM 1038 N N . LEU A 1 140 ? -5.422 4.754 18.251 1.00 82.19 140 LEU A N 1
ATOM 1039 C CA . LEU A 1 140 ? -6.529 5.677 18.440 1.00 82.19 140 LEU A CA 1
ATOM 1040 C C . LEU A 1 140 ? -7.815 4.868 18.584 1.00 82.19 140 LEU A C 1
ATOM 1042 O O . LEU A 1 140 ? -8.124 4.036 17.738 1.00 82.19 140 LEU A O 1
ATOM 1046 N N . HIS A 1 141 ? -8.596 5.149 19.619 1.00 82.12 141 HIS A N 1
ATOM 1047 C CA . HIS A 1 141 ? -9.934 4.594 19.803 1.00 82.12 141 HIS A CA 1
ATOM 1048 C C . HIS A 1 141 ? -11.002 5.675 19.621 1.00 82.12 141 HIS A C 1
ATOM 1050 O O . HIS A 1 141 ? -10.787 6.852 19.903 1.00 82.12 141 HIS A O 1
ATOM 1056 N N . GLY A 1 142 ? -12.220 5.287 19.250 1.00 72.19 142 GLY A N 1
ATOM 1057 C CA . GLY A 1 142 ? -13.360 6.196 19.100 1.00 72.19 142 GLY A CA 1
ATOM 1058 C C . GLY A 1 142 ? -13.697 7.010 20.355 1.00 72.19 142 GLY A C 1
ATOM 1059 O O . GLY A 1 142 ? -14.242 8.115 20.267 1.00 72.19 142 GLY A O 1
ATOM 1060 N N . LYS A 1 143 ? -13.332 6.490 21.533 1.00 67.69 143 LYS A N 1
ATOM 1061 C CA . LYS A 1 143 ? -13.468 7.161 22.835 1.00 67.69 143 LYS A CA 1
ATOM 1062 C C . LYS A 1 143 ? -12.355 8.190 23.095 1.00 67.69 143 LYS A C 1
ATOM 1064 O O . LYS A 1 143 ? -12.545 9.085 23.913 1.00 67.69 143 LYS A O 1
ATOM 1069 N N . ASP A 1 144 ? -11.240 8.132 22.363 1.00 63.25 144 ASP A N 1
ATOM 1070 C CA . ASP A 1 144 ? -10.122 9.077 22.491 1.00 63.25 144 ASP A CA 1
ATOM 1071 C C . ASP A 1 144 ? -10.437 10.468 21.935 1.00 63.25 144 ASP A C 1
ATOM 1073 O O . ASP A 1 144 ? -9.739 11.422 22.271 1.00 63.25 144 ASP A O 1
ATOM 1077 N N . ARG A 1 145 ? -11.538 10.626 21.184 1.00 59.75 145 ARG A N 1
ATOM 1078 C CA . ARG A 1 145 ? -12.079 11.937 20.769 1.00 59.75 145 ARG A CA 1
ATOM 1079 C C . ARG A 1 145 ? -12.300 12.897 21.938 1.00 59.75 145 ARG A C 1
ATOM 1081 O O . ARG A 1 145 ? -12.290 14.109 21.752 1.00 59.75 145 ARG A O 1
ATOM 1088 N N . TRP A 1 146 ? -12.484 12.354 23.138 1.00 54.09 146 TRP A N 1
ATOM 1089 C CA . TRP A 1 146 ? -12.688 13.125 24.355 1.00 54.09 146 TRP A CA 1
ATOM 1090 C C . TRP A 1 146 ? -11.385 13.507 25.054 1.00 54.09 146 TRP A C 1
ATOM 1092 O O . TRP A 1 146 ? -11.437 14.333 25.950 1.00 54.09 146 TRP A O 1
ATOM 1102 N N . LYS A 1 147 ? -10.214 13.001 24.640 1.00 57.25 147 LYS A N 1
ATOM 1103 C CA . LYS A 1 147 ? -8.909 13.324 25.247 1.00 57.25 147 LYS A CA 1
ATOM 1104 C C . LYS A 1 147 ? -8.345 14.668 24.763 1.00 57.25 147 LYS A C 1
ATOM 1106 O O . LYS A 1 147 ? -7.156 14.774 24.471 1.00 57.25 147 LYS A O 1
ATOM 1111 N N . PHE A 1 148 ? -9.171 15.718 24.726 1.00 51.84 148 PHE A N 1
ATOM 1112 C CA . PHE A 1 148 ? -8.762 17.087 24.359 1.00 51.84 148 PHE A CA 1
ATOM 1113 C C . PHE A 1 148 ? -7.661 17.663 25.273 1.00 51.84 148 PHE A C 1
ATOM 1115 O O . PHE A 1 148 ? -7.039 18.669 24.946 1.00 51.84 148 PHE A O 1
ATOM 1122 N N . TRP A 1 149 ? -7.401 17.018 26.415 1.00 53.88 149 TRP A N 1
ATOM 1123 C CA . TRP A 1 149 ? -6.349 17.367 27.370 1.00 53.88 149 TRP A CA 1
ATOM 1124 C C . TRP A 1 149 ? -4.961 16.793 27.035 1.00 53.88 149 TRP A C 1
ATOM 1126 O O . TRP A 1 149 ? -3.983 17.158 27.691 1.00 53.88 149 TRP A O 1
ATOM 1136 N N . ARG A 1 150 ? -4.824 15.893 26.049 1.00 52.50 150 ARG A N 1
ATOM 1137 C CA . ARG A 1 150 ? -3.499 15.414 25.619 1.00 52.50 150 ARG A CA 1
ATOM 1138 C C . ARG A 1 150 ? -2.849 16.456 24.707 1.00 52.50 150 ARG A C 1
ATOM 1140 O O . ARG A 1 150 ? -3.276 16.658 23.575 1.00 52.50 150 ARG A O 1
ATOM 1147 N N . LYS A 1 151 ? -1.798 17.113 25.207 1.00 52.22 151 LYS A N 1
ATOM 1148 C CA . LYS A 1 151 ? -0.968 18.033 24.415 1.00 52.22 151 LYS A CA 1
ATOM 1149 C C . LYS A 1 151 ? -0.317 17.293 23.245 1.00 52.22 151 LYS A C 1
ATOM 1151 O O . LYS A 1 151 ? 0.260 16.224 23.436 1.00 52.22 151 LYS A O 1
ATOM 1156 N N . SER A 1 152 ? -0.372 17.905 22.063 1.00 60.03 152 SER A N 1
ATOM 1157 C CA . SER A 1 152 ? 0.401 17.468 20.899 1.00 60.03 152 SER A CA 1
ATOM 1158 C C . SER A 1 152 ? 1.895 17.546 21.224 1.00 60.03 152 SER A C 1
ATOM 1160 O O . SER A 1 152 ? 2.366 18.582 21.705 1.00 60.03 152 SER A O 1
ATOM 1162 N N . ARG A 1 153 ? 2.635 16.450 21.014 1.00 63.03 153 ARG A N 1
ATOM 1163 C CA . ARG A 1 153 ? 4.099 16.464 21.124 1.00 63.03 153 ARG A CA 1
ATOM 1164 C C . ARG A 1 153 ? 4.676 17.152 19.879 1.00 63.03 153 ARG A C 1
ATOM 1166 O O . ARG A 1 153 ? 4.214 16.870 18.774 1.00 63.03 153 ARG A O 1
ATOM 1173 N N . PRO A 1 154 ? 5.674 18.040 20.020 1.00 71.06 154 PRO A N 1
ATOM 1174 C CA . PRO A 1 154 ? 6.326 18.635 18.864 1.00 71.06 154 PRO A CA 1
ATOM 1175 C C . PRO A 1 154 ? 7.074 17.559 18.069 1.00 71.06 154 PRO A C 1
ATOM 1177 O O . PRO A 1 154 ? 7.790 16.739 18.647 1.00 71.06 154 PRO A O 1
ATOM 1180 N N . LEU A 1 155 ? 6.932 17.592 16.742 1.00 63.44 155 LEU A N 1
ATOM 1181 C CA . LEU A 1 155 ? 7.540 16.623 15.820 1.00 63.44 155 LEU A CA 1
ATOM 1182 C C . LEU A 1 155 ? 9.058 16.499 16.021 1.00 63.44 155 LEU A C 1
ATOM 1184 O O . LEU A 1 155 ? 9.602 15.404 15.947 1.00 63.44 155 LEU A O 1
ATOM 1188 N N . GLN A 1 156 ? 9.734 17.603 16.348 1.00 67.88 156 GLN A N 1
ATOM 1189 C CA . GLN A 1 156 ? 11.170 17.628 16.630 1.00 67.88 156 GLN A CA 1
ATOM 1190 C C . GLN A 1 156 ? 11.545 16.812 17.873 1.00 67.88 156 GLN A C 1
ATOM 1192 O O . GLN A 1 156 ? 12.582 16.155 17.873 1.00 67.88 156 GLN A O 1
ATOM 1197 N N . ALA A 1 157 ? 10.716 16.828 18.921 1.00 73.88 157 ALA A N 1
ATOM 1198 C CA . ALA A 1 157 ? 10.964 16.020 20.113 1.00 73.88 157 ALA A CA 1
ATOM 1199 C C . ALA A 1 157 ? 10.792 14.528 19.805 1.00 73.88 157 ALA A C 1
ATOM 1201 O O . ALA A 1 157 ? 11.620 13.725 20.213 1.00 73.88 157 ALA A O 1
ATOM 1202 N N . MET A 1 158 ? 9.780 14.178 19.006 1.00 70.31 158 MET A N 1
ATOM 1203 C CA . MET A 1 158 ? 9.557 12.795 18.575 1.00 70.31 158 MET A CA 1
ATOM 1204 C C . MET A 1 158 ? 10.688 12.278 17.678 1.00 70.31 158 MET A C 1
ATOM 1206 O O . MET A 1 158 ? 11.162 11.164 17.866 1.00 70.31 158 MET A O 1
ATOM 1210 N N . ALA A 1 159 ? 11.158 13.094 16.730 1.00 66.94 159 ALA A N 1
ATOM 1211 C CA . ALA A 1 159 ? 12.286 12.741 15.871 1.00 66.94 159 ALA A CA 1
ATOM 1212 C C . ALA A 1 159 ? 13.576 12.527 16.678 1.00 66.94 159 ALA A C 1
ATOM 1214 O O . ALA A 1 159 ? 14.336 11.604 16.395 1.00 66.94 159 ALA A O 1
ATOM 1215 N N . LYS A 1 160 ? 13.800 13.357 17.704 1.00 71.69 160 LYS A N 1
ATOM 1216 C CA . LYS A 1 160 ? 14.946 13.238 18.605 1.00 71.69 160 LYS A CA 1
ATOM 1217 C C . LYS A 1 160 ? 14.876 11.969 19.464 1.00 71.69 160 LYS A C 1
ATOM 1219 O O . LYS A 1 160 ? 15.855 11.239 19.508 1.00 71.69 160 LYS A O 1
ATOM 1224 N N . GLU A 1 161 ? 13.722 11.665 20.062 1.00 76.06 161 GLU A N 1
ATOM 1225 C CA . GLU A 1 161 ? 13.510 10.436 20.849 1.00 76.06 161 GLU A CA 1
ATOM 1226 C C . GLU A 1 161 ? 13.752 9.164 20.015 1.00 76.06 161 GLU A C 1
ATOM 1228 O O . GLU A 1 161 ? 14.410 8.234 20.484 1.00 76.06 161 GLU A O 1
ATOM 1233 N N . LEU A 1 162 ? 13.283 9.144 18.759 1.00 70.38 162 LEU A N 1
ATOM 1234 C CA . LEU A 1 162 ? 13.545 8.040 17.829 1.00 70.38 162 LEU A CA 1
ATOM 1235 C C . LEU A 1 162 ? 15.032 7.907 17.500 1.00 70.38 162 LEU A C 1
ATOM 1237 O O . LEU A 1 162 ? 15.569 6.806 17.545 1.00 70.38 162 LEU A O 1
ATOM 1241 N N . ALA A 1 163 ? 15.705 9.018 17.188 1.00 68.69 163 ALA A N 1
ATOM 1242 C CA . ALA A 1 163 ? 17.132 9.013 16.871 1.00 68.69 163 ALA A CA 1
ATOM 1243 C C . ALA A 1 163 ? 18.001 8.587 18.068 1.00 68.69 163 ALA A C 1
ATOM 1245 O O . ALA A 1 163 ? 19.061 7.996 17.882 1.00 68.69 163 ALA A O 1
ATOM 1246 N N . GLU A 1 164 ? 17.545 8.866 19.291 1.00 75.06 164 GLU A N 1
ATOM 1247 C CA . GLU A 1 164 ? 18.213 8.498 20.543 1.00 75.06 164 GLU A CA 1
ATOM 1248 C C . GLU A 1 164 ? 17.857 7.073 21.017 1.00 75.06 164 GLU A C 1
ATOM 1250 O O . GLU A 1 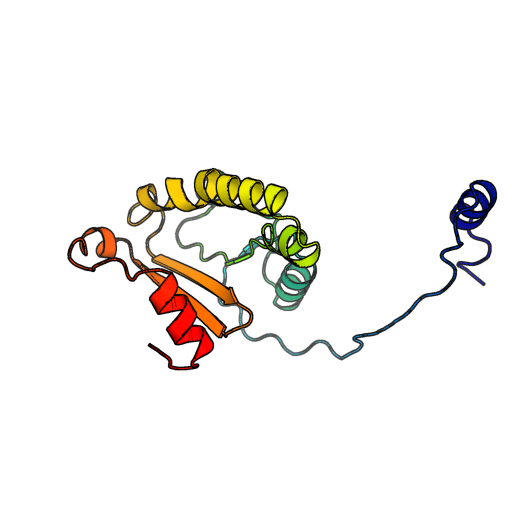164 ? 18.407 6.609 22.015 1.00 75.06 164 GLU A O 1
ATOM 1255 N N . GLY A 1 165 ? 16.964 6.357 20.318 1.00 61.78 165 GLY A N 1
ATOM 1256 C CA . GLY A 1 165 ? 16.607 4.966 20.616 1.00 61.78 165 GLY A CA 1
ATOM 1257 C C . GLY A 1 165 ? 15.897 4.765 21.958 1.00 61.78 165 GLY A C 1
ATOM 1258 O O . GLY A 1 165 ? 15.919 3.659 22.497 1.00 61.78 165 GLY A O 1
ATOM 1259 N N . THR A 1 166 ? 15.286 5.814 22.520 1.00 49.47 166 THR A N 1
ATOM 1260 C CA . THR A 1 166 ? 14.613 5.729 23.825 1.00 49.47 166 THR A CA 1
ATOM 1261 C C . THR A 1 166 ? 13.125 5.438 23.603 1.00 49.47 166 THR A C 1
ATOM 1263 O O . THR A 1 166 ? 12.417 6.308 23.091 1.00 49.47 166 THR A O 1
ATOM 1266 N N . PRO A 1 167 ? 12.614 4.237 23.936 1.00 46.78 167 PRO A N 1
ATOM 1267 C CA . PRO A 1 167 ? 11.204 3.935 23.726 1.00 46.78 167 PRO A CA 1
ATOM 1268 C C . PRO A 1 167 ? 10.341 4.725 24.722 1.00 46.78 167 PRO A C 1
ATOM 1270 O O . PRO A 1 167 ? 10.658 4.790 25.912 1.00 46.78 167 PRO A O 1
ATOM 1273 N N . SER A 1 168 ? 9.269 5.344 24.213 1.00 46.44 168 SER A N 1
ATOM 1274 C CA . SER A 1 168 ? 8.169 5.909 25.017 1.00 46.44 168 SER A CA 1
ATOM 1275 C C . SER A 1 168 ? 7.208 4.827 25.490 1.00 46.44 168 SER A C 1
ATOM 1277 O O . SER A 1 168 ? 6.949 3.899 24.692 1.00 46.44 168 SER A O 1
#